Protein AF-A0A1Y4C945-F1 (afdb_monomer)

Sequence (48 aa):
MKIFPTYRQLDSMDCGPTCLKIIARHYGRNYSLQHLRDLCHGTFDSRR

Structure (mmCIF, N/CA/C/O backbone):
data_AF-A0A1Y4C945-F1
#
_entry.id   AF-A0A1Y4C945-F1
#
loop_
_atom_site.group_PDB
_atom_site.id
_atom_site.type_symbol
_atom_site.label_atom_id
_atom_site.label_alt_id
_atom_site.label_comp_id
_atom_site.label_asym_id
_atom_site.label_entity_id
_atom_site.label_seq_id
_atom_site.pdbx_PDB_ins_code
_atom_site.Cartn_x
_atom_site.Cartn_y
_atom_site.Cartn_z
_atom_site.occupancy
_atom_site.B_iso_or_equiv
_atom_site.auth_seq_id
_atom_site.auth_comp_id
_atom_site.auth_asym_id
_atom_site.auth_atom_id
_atom_site.pdbx_PDB_model_num
ATOM 1 N N . MET A 1 1 ? -18.827 2.462 10.830 1.00 59.94 1 MET A N 1
ATOM 2 C CA . MET A 1 1 ? -17.942 2.323 9.651 1.00 59.94 1 MET A CA 1
ATOM 3 C C . MET A 1 1 ? -16.504 2.396 10.149 1.00 59.94 1 MET A C 1
ATOM 5 O O . MET A 1 1 ? -16.214 3.318 10.901 1.00 59.94 1 MET A O 1
ATOM 9 N N . LYS A 1 2 ? -15.630 1.422 9.853 1.00 76.06 2 LYS A N 1
ATOM 10 C CA . LYS A 1 2 ? -14.208 1.551 10.228 1.00 76.06 2 LYS A CA 1
ATOM 11 C C . LYS A 1 2 ? -13.559 2.595 9.321 1.00 76.06 2 LYS A C 1
ATOM 13 O O . LYS A 1 2 ? -13.874 2.649 8.142 1.00 76.06 2 LYS A O 1
ATOM 18 N N . ILE A 1 3 ? -12.696 3.441 9.864 1.00 88.00 3 ILE A N 1
ATOM 19 C CA . ILE A 1 3 ? -11.987 4.457 9.077 1.00 88.00 3 ILE A CA 1
ATOM 20 C C . ILE A 1 3 ? -10.954 3.741 8.196 1.00 88.00 3 ILE A C 1
ATOM 22 O O . ILE A 1 3 ? -10.373 2.738 8.621 1.00 88.00 3 ILE A O 1
ATOM 26 N N . PHE A 1 4 ? -10.741 4.205 6.961 1.00 89.31 4 PHE A N 1
ATOM 27 C CA . PHE A 1 4 ? -9.640 3.695 6.142 1.00 89.31 4 PHE A CA 1
ATOM 28 C C . PHE A 1 4 ? -8.308 4.074 6.802 1.00 89.31 4 PHE A C 1
ATOM 30 O O . PHE A 1 4 ? -8.056 5.261 7.014 1.00 89.31 4 PHE A O 1
ATOM 37 N N . PRO A 1 5 ? -7.465 3.096 7.167 1.00 89.75 5 PRO A N 1
ATOM 38 C CA . PRO A 1 5 ? -6.180 3.393 7.775 1.00 89.75 5 PRO A CA 1
ATOM 39 C C . PRO A 1 5 ? -5.271 4.056 6.744 1.00 89.75 5 PRO A C 1
ATOM 41 O O . PRO A 1 5 ? -5.223 3.637 5.592 1.00 89.75 5 PRO A O 1
ATOM 44 N N . THR A 1 6 ? -4.526 5.072 7.156 1.00 90.81 6 THR A N 1
ATOM 45 C CA . THR A 1 6 ? -3.529 5.707 6.298 1.00 90.81 6 THR A CA 1
ATOM 46 C C . THR A 1 6 ? -2.183 5.013 6.485 1.00 90.81 6 THR A C 1
ATOM 48 O O . THR A 1 6 ? -1.707 4.826 7.605 1.00 90.81 6 THR A O 1
ATOM 51 N N . TYR A 1 7 ? -1.561 4.609 5.379 1.00 91.38 7 TYR A N 1
ATOM 52 C CA . TYR A 1 7 ? -0.212 4.047 5.363 1.00 91.38 7 TYR A CA 1
ATOM 53 C C . TYR A 1 7 ? 0.669 4.894 4.449 1.00 91.38 7 TYR A C 1
ATOM 55 O O . TYR A 1 7 ? 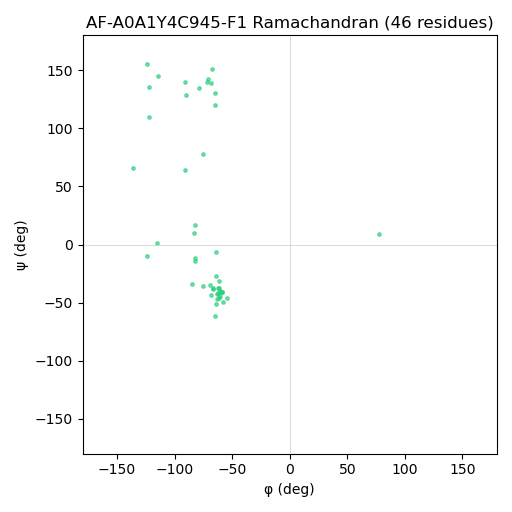0.248 5.264 3.355 1.00 91.38 7 TYR A O 1
ATOM 63 N N . ARG A 1 8 ? 1.891 5.203 4.897 1.00 92.31 8 ARG A N 1
ATOM 64 C CA . ARG A 1 8 ? 2.901 5.822 4.032 1.00 92.31 8 ARG A CA 1
ATOM 65 C C . ARG A 1 8 ? 3.519 4.746 3.144 1.00 92.31 8 ARG A C 1
ATOM 67 O O . ARG A 1 8 ? 3.857 3.670 3.635 1.00 92.31 8 ARG A O 1
ATOM 74 N N . GLN A 1 9 ? 3.654 5.058 1.861 1.00 90.31 9 GLN A N 1
ATOM 75 C CA . GLN A 1 9 ? 4.427 4.254 0.919 1.00 90.31 9 GLN A CA 1
ATOM 76 C C . GLN A 1 9 ? 5.897 4.294 1.355 1.00 90.31 9 GLN A C 1
ATOM 78 O O . GLN A 1 9 ? 6.407 5.367 1.680 1.00 90.31 9 GLN A O 1
ATOM 83 N N . LEU A 1 10 ? 6.537 3.126 1.445 1.00 89.62 10 LEU A N 1
ATOM 84 C CA . LEU A 1 10 ? 7.942 3.025 1.858 1.00 89.62 10 LEU A CA 1
ATOM 85 C C . LEU A 1 10 ? 8.893 3.240 0.678 1.00 89.62 10 LEU A C 1
ATOM 87 O O . LEU A 1 10 ? 9.958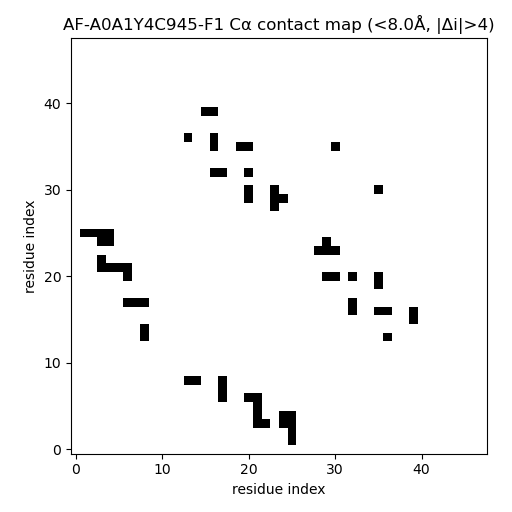 3.817 0.864 1.00 89.62 10 LEU A O 1
ATOM 91 N N . ASP A 1 11 ? 8.483 2.805 -0.512 1.00 89.56 11 ASP A N 1
ATOM 92 C CA . ASP A 1 11 ? 9.189 3.000 -1.774 1.00 89.56 11 ASP A CA 1
ATOM 93 C C . ASP A 1 11 ? 8.270 3.692 -2.796 1.00 89.56 11 ASP A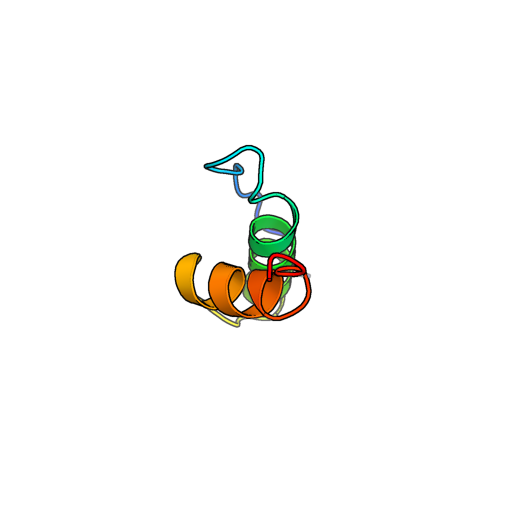 C 1
ATOM 95 O O . ASP A 1 11 ? 7.042 3.593 -2.709 1.00 89.56 11 ASP A O 1
ATOM 99 N N . SER A 1 12 ? 8.846 4.387 -3.779 1.00 86.44 12 SER A N 1
ATOM 100 C CA . SER A 1 12 ? 8.081 5.039 -4.847 1.00 86.44 12 SER A CA 1
ATOM 101 C C . SER A 1 12 ? 7.323 4.034 -5.724 1.00 86.44 12 SER A C 1
ATOM 103 O O . SER A 1 12 ? 6.259 4.365 -6.249 1.00 86.44 12 SER A O 1
ATOM 105 N N . MET A 1 13 ? 7.814 2.795 -5.830 1.00 86.81 13 MET A N 1
ATOM 106 C CA . MET A 1 13 ? 7.159 1.701 -6.554 1.00 86.81 13 MET A CA 1
ATOM 107 C C . MET A 1 13 ? 6.071 0.992 -5.732 1.00 86.81 13 MET A C 1
ATOM 109 O O . MET A 1 13 ? 5.253 0.258 -6.284 1.00 86.81 13 MET A O 1
ATOM 113 N N . ASP A 1 14 ? 5.975 1.251 -4.423 1.00 90.19 14 ASP A N 1
ATOM 114 C CA . ASP A 1 14 ? 5.003 0.598 -3.536 1.00 90.19 14 ASP A CA 1
ATOM 115 C C . ASP A 1 14 ? 3.602 1.228 -3.577 1.00 90.19 14 ASP A C 1
ATOM 117 O O . ASP A 1 14 ? 2.777 1.005 -2.677 1.00 90.19 14 ASP A O 1
ATOM 121 N N . CYS A 1 15 ? 3.298 2.026 -4.601 1.00 90.38 15 CYS A N 1
ATOM 122 C CA . CYS A 1 15 ? 2.021 2.717 -4.680 1.00 90.38 15 CYS A CA 1
ATOM 123 C C . CYS A 1 15 ? 0.832 1.746 -4.748 1.00 90.38 15 CYS A C 1
ATOM 125 O O . CYS A 1 15 ? -0.138 1.913 -4.008 1.00 90.38 15 CYS A O 1
ATOM 127 N N . GLY A 1 16 ? 0.958 0.671 -5.530 1.00 90.38 16 GLY A N 1
ATOM 128 C CA . GLY A 1 16 ? -0.004 -0.431 -5.609 1.00 90.38 16 GLY A CA 1
ATOM 129 C C . GLY A 1 16 ? -0.144 -1.2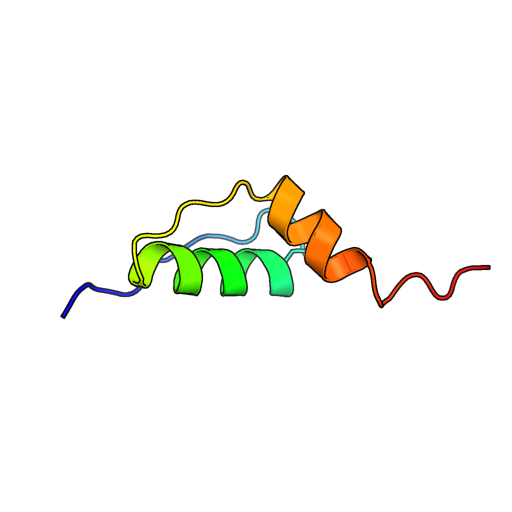34 -4.306 1.00 90.38 16 GLY A C 1
ATOM 130 O O . GLY A 1 16 ? -1.232 -1.238 -3.716 1.00 90.38 16 GLY A O 1
ATOM 131 N N . PRO A 1 17 ? 0.923 -1.892 -3.806 1.00 93.44 17 PRO A N 1
ATOM 132 C CA . PRO A 1 17 ? 0.834 -2.743 -2.616 1.00 93.44 17 PRO A CA 1
ATOM 133 C C . PRO A 1 17 ? 0.414 -1.971 -1.356 1.00 93.44 17 PRO A C 1
ATOM 135 O O . PRO A 1 17 ? -0.296 -2.517 -0.510 1.00 93.44 17 PRO A O 1
ATOM 138 N N . THR A 1 18 ? 0.763 -0.686 -1.233 1.00 94.12 18 THR A N 1
ATOM 139 C CA . THR A 1 18 ? 0.304 0.147 -0.108 1.00 94.12 18 THR A CA 1
ATOM 140 C C . THR A 1 18 ? -1.203 0.409 -0.173 1.00 94.12 18 THR A C 1
ATOM 142 O O . THR A 1 18 ? -1.887 0.263 0.841 1.00 94.12 18 THR A O 1
ATOM 145 N N . CYS A 1 19 ? -1.755 0.720 -1.351 1.00 93.56 19 CYS A N 1
ATOM 146 C CA . CYS A 1 19 ? -3.201 0.891 -1.535 1.00 93.56 19 CYS A CA 1
ATOM 147 C C . CYS A 1 19 ? -3.973 -0.395 -1.205 1.00 93.56 19 CYS A C 1
ATOM 149 O O . CYS A 1 19 ? -4.959 -0.360 -0.464 1.00 93.56 19 CYS A O 1
ATOM 151 N N . LEU A 1 20 ? -3.483 -1.550 -1.669 1.00 93.75 20 LEU A N 1
ATOM 152 C CA . LEU A 1 20 ? -4.076 -2.848 -1.334 1.00 93.75 20 LEU A CA 1
ATOM 153 C C . LEU A 1 20 ? -4.029 -3.129 0.172 1.00 93.75 20 LEU A C 1
ATOM 155 O O . LEU A 1 20 ? -4.995 -3.648 0.731 1.00 93.75 20 LEU A O 1
ATOM 159 N N . LYS A 1 21 ? -2.950 -2.730 0.855 1.00 94.50 21 LYS A N 1
ATOM 160 C CA . LYS A 1 21 ? -2.826 -2.859 2.312 1.00 94.50 21 LYS A CA 1
ATOM 161 C C . LYS A 1 21 ? -3.862 -2.025 3.067 1.00 94.50 21 LYS A C 1
ATOM 163 O O . LYS A 1 21 ? -4.442 -2.521 4.034 1.00 94.50 21 LYS A O 1
ATOM 168 N N . ILE A 1 22 ? -4.111 -0.788 2.628 1.00 94.81 22 ILE A N 1
ATOM 169 C CA . ILE A 1 22 ? -5.138 0.100 3.201 1.00 94.81 22 ILE A CA 1
ATO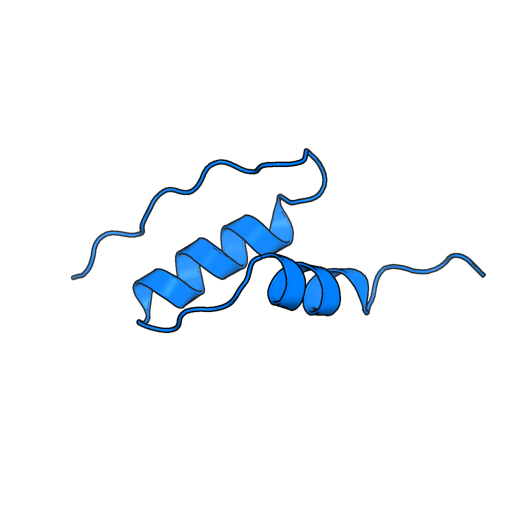M 170 C C . ILE A 1 22 ? -6.517 -0.569 3.122 1.00 94.81 22 ILE A C 1
ATOM 172 O O . ILE A 1 22 ? -7.220 -0.674 4.132 1.00 94.81 22 ILE A O 1
ATOM 176 N N . ILE A 1 23 ? -6.872 -1.076 1.938 1.00 94.12 23 ILE A N 1
ATOM 177 C CA . ILE A 1 23 ? -8.155 -1.742 1.682 1.00 94.12 23 ILE A CA 1
ATOM 178 C C . ILE A 1 23 ? -8.263 -3.026 2.510 1.00 94.12 23 ILE A C 1
ATOM 180 O O . ILE A 1 23 ? -9.229 -3.204 3.252 1.00 94.12 23 ILE A O 1
ATOM 184 N N . ALA A 1 24 ? -7.258 -3.902 2.448 1.00 94.19 24 ALA A N 1
ATOM 185 C CA . ALA A 1 24 ? -7.246 -5.158 3.194 1.00 94.19 24 ALA A CA 1
ATOM 186 C C . ALA A 1 24 ? -7.467 -4.922 4.693 1.00 94.19 24 ALA A C 1
ATOM 188 O O . ALA A 1 24 ? -8.323 -5.567 5.304 1.00 94.19 24 ALA A O 1
ATOM 189 N N . ARG A 1 25 ? -6.764 -3.938 5.267 1.00 93.69 25 ARG A N 1
ATOM 190 C CA . ARG A 1 25 ? -6.874 -3.604 6.687 1.00 93.69 25 ARG A CA 1
ATOM 191 C C . ARG A 1 25 ? -8.247 -3.050 7.055 1.00 93.69 25 ARG A C 1
ATOM 193 O O . ARG A 1 25 ? -8.756 -3.388 8.124 1.00 93.69 25 ARG A O 1
ATOM 200 N N . HIS A 1 26 ? -8.856 -2.249 6.185 1.00 93.38 26 HIS A N 1
ATOM 201 C CA . HIS A 1 26 ? -10.220 -1.758 6.379 1.00 93.38 26 HIS A CA 1
ATOM 202 C C . HIS A 1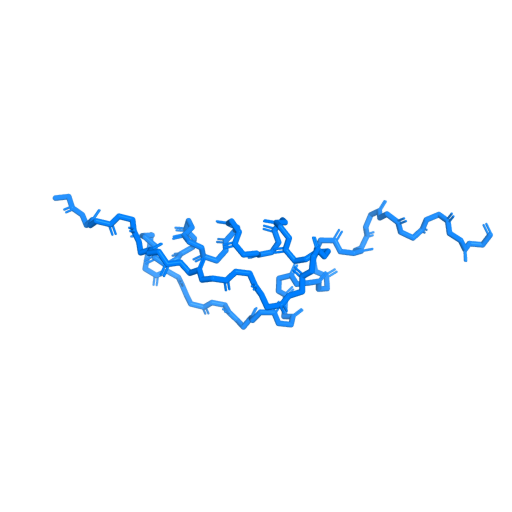 26 ? -11.230 -2.914 6.490 1.00 93.38 26 HIS A C 1
ATOM 204 O O . HIS A 1 26 ? -12.069 -2.916 7.391 1.00 93.38 26 HIS A O 1
ATOM 210 N N . TYR A 1 27 ? -11.073 -3.952 5.662 1.00 94.31 27 TYR A N 1
ATOM 211 C CA . TYR A 1 27 ? -11.889 -5.173 5.702 1.00 94.31 27 TYR A CA 1
ATOM 212 C C . TYR A 1 27 ? -11.426 -6.215 6.739 1.00 94.31 27 TYR A C 1
ATOM 214 O O . TYR A 1 27 ? -11.914 -7.342 6.749 1.00 94.31 27 TYR A O 1
ATOM 222 N N . GLY A 1 28 ? -10.494 -5.865 7.632 1.00 92.81 28 GLY A N 1
ATOM 223 C CA . GLY A 1 28 ? -10.032 -6.749 8.707 1.00 92.81 28 GLY A CA 1
ATOM 224 C C . GLY A 1 28 ? -9.044 -7.836 8.275 1.00 92.81 28 GLY A C 1
ATOM 225 O O . GLY A 1 28 ? -8.709 -8.697 9.084 1.00 92.81 28 GLY A O 1
ATOM 226 N N . ARG A 1 29 ? -8.536 -7.791 7.040 1.00 93.31 29 ARG A N 1
ATOM 227 C CA . ARG A 1 29 ? -7.464 -8.673 6.564 1.00 93.31 29 ARG A CA 1
ATOM 228 C C . ARG A 1 29 ? -6.103 -8.028 6.814 1.00 93.31 29 ARG A C 1
ATOM 230 O O . ARG A 1 29 ? -5.936 -6.821 6.651 1.00 93.31 29 ARG A O 1
ATOM 237 N N . ASN A 1 30 ? -5.118 -8.820 7.228 1.00 92.62 30 ASN A N 1
ATOM 238 C CA . ASN A 1 30 ? -3.766 -8.331 7.485 1.00 92.62 30 ASN A CA 1
ATOM 239 C C . ASN A 1 30 ? -2.764 -9.097 6.624 1.00 92.62 30 ASN A C 1
ATOM 241 O O . ASN A 1 30 ? -2.518 -10.275 6.864 1.00 92.62 30 ASN A O 1
ATOM 245 N N . TYR A 1 31 ? -2.198 -8.414 5.633 1.00 93.44 31 TYR A N 1
ATOM 246 C CA . TYR A 1 31 ? -1.178 -8.961 4.748 1.00 93.44 31 TYR A CA 1
ATOM 247 C C . TYR A 1 31 ? 0.143 -8.225 4.960 1.00 93.44 31 TYR A C 1
ATOM 249 O O . TYR A 1 31 ? 0.174 -7.015 5.223 1.00 93.44 31 TYR A O 1
ATOM 257 N N . SER A 1 32 ? 1.248 -8.961 4.846 1.00 92.06 32 SER A N 1
ATOM 258 C CA . SER A 1 32 ? 2.572 -8.350 4.838 1.00 92.06 32 SER A CA 1
ATOM 259 C C . SER A 1 32 ? 2.748 -7.524 3.563 1.00 92.06 32 SER A C 1
ATOM 261 O O . SER A 1 32 ? 2.157 -7.813 2.523 1.00 92.06 32 SER A O 1
ATOM 263 N N . LEU A 1 33 ? 3.564 -6.471 3.644 1.00 89.44 33 LEU A N 1
ATOM 264 C CA . LEU A 1 33 ? 3.853 -5.644 2.472 1.00 89.44 33 LEU A CA 1
ATOM 265 C C . LEU A 1 33 ? 4.559 -6.474 1.386 1.00 89.44 33 LEU A C 1
ATOM 267 O O . LEU A 1 33 ? 4.243 -6.320 0.216 1.00 89.44 33 LEU A O 1
ATOM 271 N N . GLN A 1 34 ? 5.443 -7.399 1.782 1.00 90.25 34 GLN A N 1
ATOM 272 C CA . GLN A 1 34 ? 6.143 -8.292 0.857 1.00 90.25 34 GLN A CA 1
ATOM 273 C C . GLN A 1 34 ? 5.178 -9.189 0.079 1.00 90.25 34 GLN A C 1
ATOM 275 O O . GLN A 1 34 ? 5.256 -9.240 -1.137 1.00 90.25 34 GLN A O 1
ATOM 280 N N . HIS A 1 35 ? 4.206 -9.804 0.757 1.00 91.94 35 HIS A N 1
ATOM 281 C CA . HIS A 1 35 ? 3.198 -10.621 0.084 1.00 91.94 35 HIS A CA 1
ATOM 282 C C . HIS A 1 35 ? 2.408 -9.813 -0.955 1.00 91.94 35 HIS A C 1
ATOM 284 O O . HIS A 1 35 ? 2.145 -10.289 -2.053 1.00 91.94 35 HIS A O 1
ATOM 290 N N . LEU A 1 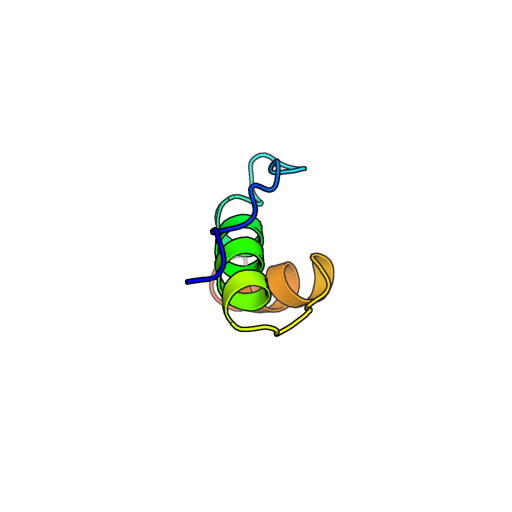36 ? 2.056 -8.565 -0.628 1.00 91.75 36 LEU A N 1
ATOM 291 C CA . LEU A 1 36 ? 1.365 -7.675 -1.563 1.00 91.75 36 LEU A CA 1
ATOM 292 C C . LEU A 1 36 ? 2.267 -7.241 -2.727 1.00 91.75 36 LEU A C 1
ATOM 294 O O . LEU A 1 36 ? 1.772 -7.112 -3.842 1.00 91.75 36 LEU A O 1
ATOM 298 N N . ARG A 1 37 ? 3.572 -7.050 -2.496 1.00 90.75 37 ARG A N 1
ATOM 299 C CA . ARG A 1 37 ? 4.551 -6.791 -3.564 1.00 90.75 37 ARG A CA 1
ATOM 300 C C . ARG A 1 37 ? 4.653 -7.971 -4.516 1.00 90.75 37 ARG A C 1
ATOM 302 O O . ARG A 1 37 ? 4.560 -7.759 -5.715 1.00 90.75 37 ARG A O 1
ATOM 309 N N . ASP A 1 38 ? 4.767 -9.192 -4.000 1.00 89.56 38 ASP A N 1
ATOM 310 C CA . ASP A 1 38 ? 4.868 -10.402 -4.825 1.00 89.56 38 ASP A CA 1
ATOM 311 C C . ASP A 1 38 ? 3.619 -10.571 -5.711 1.00 89.56 38 ASP A C 1
ATOM 313 O O . ASP A 1 38 ? 3.724 -10.876 -6.898 1.00 89.56 38 ASP A O 1
ATOM 317 N N . LEU A 1 39 ? 2.431 -10.279 -5.164 1.00 87.38 39 LEU A N 1
ATOM 318 C CA . LEU A 1 39 ? 1.173 -10.279 -5.917 1.00 87.38 39 LEU A CA 1
ATOM 319 C C . LEU A 1 39 ? 1.106 -9.172 -6.981 1.00 87.38 39 LEU A C 1
ATOM 321 O O . LEU A 1 39 ? 0.576 -9.406 -8.064 1.00 87.38 39 LEU A O 1
ATOM 325 N N . CYS A 1 40 ? 1.624 -7.975 -6.693 1.00 84.12 40 CYS A N 1
ATOM 326 C CA . CYS A 1 40 ? 1.643 -6.859 -7.644 1.00 84.12 40 CYS A CA 1
ATOM 327 C C . CYS A 1 40 ? 2.713 -7.016 -8.735 1.00 84.12 40 CYS A C 1
ATOM 329 O O . CYS A 1 40 ? 2.495 -6.601 -9.871 1.00 84.12 40 CYS A O 1
ATOM 331 N N . HIS A 1 41 ? 3.870 -7.589 -8.406 1.00 74.44 41 HIS A N 1
ATOM 332 C CA . HIS A 1 41 ? 4.993 -7.756 -9.329 1.00 74.44 41 HIS A CA 1
ATOM 333 C C . HIS A 1 41 ? 4.842 -8.995 -10.223 1.00 74.44 41 HIS A C 1
ATOM 335 O O . HIS A 1 41 ? 5.505 -9.081 -11.253 1.00 74.44 41 HIS A O 1
ATOM 341 N N . GLY A 1 42 ? 3.920 -9.909 -9.900 1.00 60.22 42 GLY A N 1
ATOM 342 C CA . GLY A 1 42 ? 3.641 -11.113 -10.689 1.00 60.22 42 GLY A CA 1
ATOM 343 C C . GLY A 1 42 ? 3.095 -10.880 -12.106 1.00 60.22 42 GLY A C 1
ATOM 344 O O . GLY A 1 42 ? 2.968 -11.844 -12.853 1.00 60.22 42 GLY A O 1
ATOM 345 N N . THR A 1 43 ? 2.775 -9.640 -12.499 1.00 52.66 43 THR A N 1
ATOM 346 C CA . THR A 1 43 ? 2.215 -9.331 -13.832 1.00 52.66 43 THR A CA 1
ATOM 347 C C . THR A 1 43 ? 3.001 -8.304 -14.648 1.00 52.66 43 THR A C 1
ATOM 349 O O . THR A 1 43 ? 2.691 -8.130 -15.822 1.00 52.66 43 THR A O 1
ATOM 352 N N . PHE A 1 44 ? 3.988 -7.614 -14.063 1.00 52.84 44 PHE A N 1
ATOM 353 C CA . PHE A 1 44 ? 4.711 -6.515 -14.730 1.00 52.84 44 PHE A CA 1
ATOM 354 C C . PHE A 1 44 ? 6.200 -6.782 -14.971 1.00 52.84 44 PHE A C 1
ATOM 356 O O . PHE A 1 44 ? 6.868 -5.936 -15.569 1.00 52.84 44 PHE A O 1
ATOM 363 N N . ASP A 1 45 ? 6.720 -7.956 -14.598 1.00 52.97 45 ASP A N 1
ATOM 364 C CA . ASP A 1 45 ? 7.992 -8.414 -15.157 1.00 52.97 45 ASP A CA 1
ATOM 365 C C . ASP A 1 45 ? 7.777 -8.912 -16.596 1.00 52.97 45 ASP A C 1
ATOM 367 O O . ASP A 1 45 ? 7.681 -10.098 -16.898 1.00 52.97 45 ASP A O 1
ATOM 371 N N . SER A 1 46 ? 7.657 -7.951 -17.506 1.00 52.66 46 SER A N 1
ATOM 372 C CA . SER A 1 46 ? 8.107 -8.101 -18.884 1.00 52.66 46 SER A CA 1
ATOM 373 C C . SER A 1 46 ? 9.556 -7.608 -18.968 1.00 52.66 46 SER A C 1
ATOM 375 O O . SER A 1 46 ? 9.834 -6.592 -19.607 1.00 52.66 46 SER A O 1
ATOM 377 N N . ARG A 1 47 ? 10.465 -8.301 -18.262 1.00 55.56 47 ARG A N 1
ATOM 378 C CA . ARG A 1 47 ? 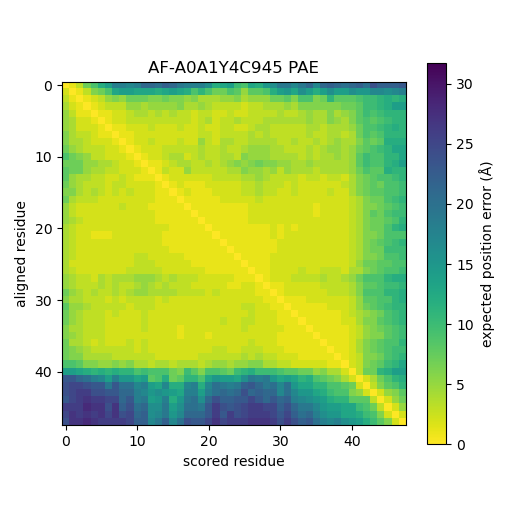11.906 -8.337 -18.552 1.00 55.56 47 ARG A CA 1
ATOM 379 C C . ARG A 1 47 ? 12.440 -9.772 -18.434 1.00 55.56 47 ARG A C 1
ATOM 381 O O . ARG A 1 47 ? 13.334 -10.082 -17.649 1.00 55.56 47 ARG A O 1
ATOM 388 N N . ARG A 1 48 ? 11.948 -10.611 -19.347 1.00 43.09 48 ARG A N 1
ATOM 389 C CA . ARG A 1 48 ? 12.852 -11.173 -20.361 1.00 43.09 48 ARG A CA 1
ATOM 390 C C . ARG A 1 48 ? 12.961 -10.192 -21.517 1.00 43.09 48 ARG A C 1
ATOM 392 O O . ARG A 1 48 ? 11.913 -9.595 -21.845 1.00 43.09 48 ARG A O 1
#

Solvent-accessible surface area (backbone atoms only — not comparable to full-atom values): 3117 Å² total; per-r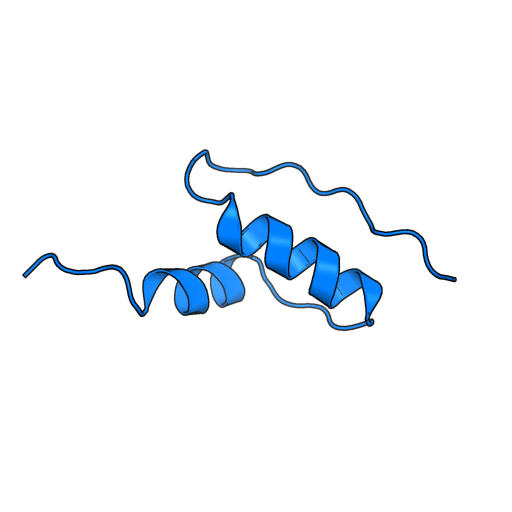esidue (Å²): 132,79,70,74,57,87,77,83,63,88,48,92,84,31,59,62,38,46,53,52,46,29,53,36,46,51,75,72,42,88,75,57,66,65,61,36,41,56,65,63,52,72,78,68,75,79,76,121

Nearest PDB structures (foldseek):
  6yns-assembly1_A  TM=7.582E-01  e=3.376E+00  Homo sapiens
  2doq-assembly1_C  TM=5.959E-01  e=3.376E+00  Saccharomyces cerevisiae
  7cr3-assembly1_F  TM=6.180E-01  e=5.083E+00  Homo sapiens

Radius of gyration: 11.9 Å; Cα contacts (8 Å, |Δi|>4): 34; chains: 1; bounding box: 31×17×31 Å

Foldseek 3Di:
DQDQDDDDQPDPVLPQLRVVQSVCVSVVHHDDSVVSVCVVVVPPPPPD

Secondary structure (DSSP, 8-state):
-PPPPP---SSTTTHHHHHHHHHHHHTT----HHHHHHHHHTTT----

pLDDT: mean 84.35, std 14.38, range [43.09, 94.81]

Mean predicted aligned error: 6.05 Å